Protein AF-A0A452XDG8-F1 (afdb_monomer_lite)

Sequence (70 aa):
YWVALHRERNELPFGRDSHLLAVRVAADGKIVEEMRGPKKVRPTEIMERDDGKLYLGSVELPYVGVVKRK

Organism: Aegilops tauschii subsp. strangulata (NCBI:txid200361)

pLDDT: mean 85.97, std 12.4, range [55.75, 96.81]

InterPro domains:
  IPR011042 Six-bladed beta-propeller, TolB-like [G3DSA:2.120.10.30] (1-70)

Foldseek 3Di:
DKDADQFDPPPPPDDPFKDWGMFDADPVRDTPDTDMDGPVDGFPDWDQDPVQWIWGHDPVDPDIDIDHDD

Radius of gyration: 12.28 Å; chains: 1; bounding box: 30×30×28 Å

Structure (mmCIF, N/CA/C/O backbone):
data_AF-A0A452XDG8-F1
#
_entry.id   AF-A0A452XDG8-F1
#
loop_
_atom_site.group_PDB
_atom_site.id
_atom_site.type_symbol
_atom_site.label_atom_id
_atom_site.label_alt_id
_atom_site.label_comp_id
_atom_site.label_asym_id
_atom_site.label_entity_id
_atom_site.label_seq_id
_atom_site.pdbx_PDB_ins_code
_atom_site.Cartn_x
_atom_site.Cartn_y
_atom_site.Cartn_z
_atom_site.occupancy
_atom_site.B_iso_or_equiv
_atom_site.auth_seq_id
_atom_site.auth_comp_id
_atom_site.auth_asym_id
_atom_site.auth_atom_id
_atom_site.pdbx_PDB_model_num
ATOM 1 N N . TYR A 1 1 ? -9.828 0.951 3.070 1.00 92.00 1 TYR A N 1
ATOM 2 C CA . TYR A 1 1 ? -8.921 -0.068 2.499 1.00 92.00 1 TYR A CA 1
ATOM 3 C C . TYR A 1 1 ? -7.770 0.630 1.787 1.00 92.00 1 TYR A C 1
ATOM 5 O O . TYR A 1 1 ? -7.833 1.844 1.614 1.00 92.00 1 TYR A O 1
ATOM 13 N N . TRP A 1 2 ? -6.715 -0.098 1.424 1.00 95.12 2 TRP A N 1
ATOM 14 C CA . TRP A 1 2 ? -5.578 0.461 0.692 1.00 95.12 2 TRP A CA 1
ATOM 15 C C . TRP A 1 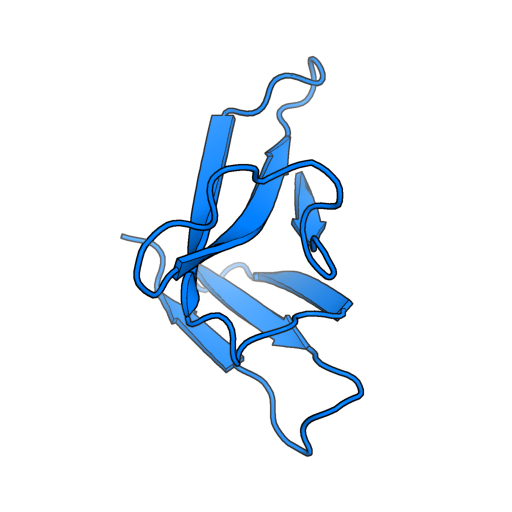2 ? -5.712 0.231 -0.810 1.00 95.12 2 TRP A C 1
ATOM 17 O O . TRP A 1 2 ? -6.2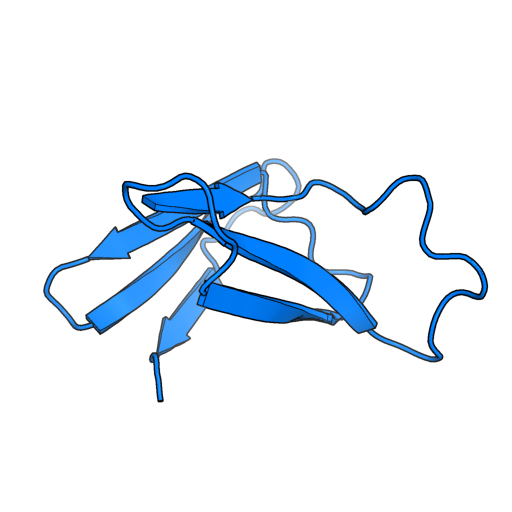46 -0.788 -1.241 1.00 95.12 2 TRP A O 1
ATOM 27 N N . VAL A 1 3 ? -5.215 1.182 -1.593 1.00 94.62 3 VAL A N 1
ATOM 28 C CA . VAL A 1 3 ? -5.151 1.109 -3.053 1.00 94.62 3 VAL A CA 1
ATOM 29 C C . VAL A 1 3 ? -3.709 1.354 -3.466 1.00 94.62 3 VAL A C 1
ATOM 31 O O . VAL A 1 3 ? -3.183 2.435 -3.205 1.00 94.62 3 VAL A O 1
ATOM 34 N N . ALA A 1 4 ? -3.070 0.358 -4.085 1.00 93.62 4 ALA A N 1
ATOM 35 C CA . ALA A 1 4 ? -1.747 0.516 -4.683 1.00 93.62 4 ALA A CA 1
ATOM 36 C C . ALA A 1 4 ? -1.860 1.291 -5.999 1.00 93.62 4 ALA A C 1
ATOM 38 O O . ALA A 1 4 ? -2.769 1.061 -6.797 1.00 93.62 4 ALA A O 1
ATOM 39 N N . LEU A 1 5 ? -0.921 2.201 -6.227 1.00 88.88 5 LEU A N 1
ATOM 40 C CA . LEU A 1 5 ? -0.848 3.023 -7.421 1.00 88.88 5 LEU A CA 1
ATOM 41 C C . LEU A 1 5 ? 0.404 2.648 -8.201 1.00 88.88 5 LEU A C 1
ATO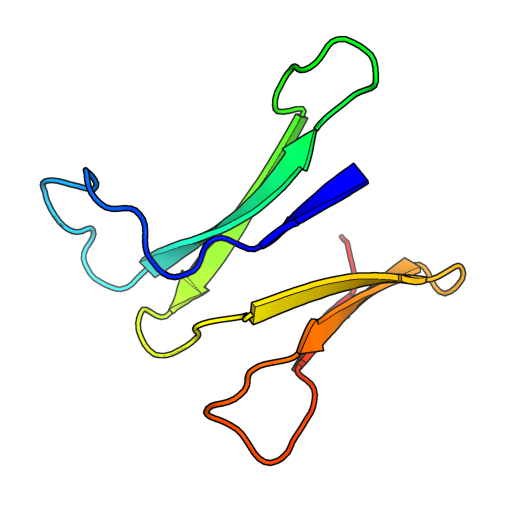M 43 O O . LEU A 1 5 ? 1.537 2.913 -7.794 1.00 88.88 5 LEU A O 1
ATOM 47 N N . HIS A 1 6 ? 0.192 2.059 -9.371 1.00 75.88 6 HIS A N 1
ATOM 48 C CA . HIS A 1 6 ? 1.272 1.753 -10.290 1.00 75.88 6 HIS A CA 1
ATOM 49 C C . HIS A 1 6 ? 1.606 2.992 -11.129 1.00 75.88 6 HIS A C 1
ATOM 51 O O . HIS A 1 6 ? 1.339 3.026 -12.330 1.00 75.88 6 HIS A O 1
ATOM 57 N N . ARG A 1 7 ? 2.239 3.983 -10.481 1.00 69.44 7 ARG A N 1
ATOM 58 C CA . ARG A 1 7 ? 2.635 5.285 -11.049 1.00 69.44 7 ARG A CA 1
ATOM 59 C C . ARG A 1 7 ? 1.429 6.186 -11.334 1.00 69.44 7 ARG A C 1
ATOM 61 O O . ARG A 1 7 ? 0.507 5.828 -12.058 1.00 69.44 7 ARG A O 1
ATOM 68 N N . GLU A 1 8 ? 1.449 7.383 -10.767 1.00 61.88 8 GLU A N 1
ATOM 69 C CA . GLU A 1 8 ? 0.402 8.374 -11.000 1.00 61.88 8 GLU A CA 1
ATOM 70 C C . GLU A 1 8 ? 0.586 8.962 -12.422 1.00 61.88 8 GLU A C 1
ATOM 72 O O . GLU A 1 8 ? 1.700 9.300 -12.834 1.00 61.88 8 GLU A O 1
ATOM 77 N N . ARG A 1 9 ? -0.485 8.956 -13.234 1.00 57.78 9 ARG A N 1
ATOM 78 C CA . ARG A 1 9 ? -0.452 9.356 -14.659 1.00 57.78 9 ARG A CA 1
ATOM 79 C C . ARG A 1 9 ? -0.331 10.877 -14.844 1.00 57.78 9 ARG A C 1
ATOM 81 O O . ARG A 1 9 ? 0.087 11.311 -15.914 1.00 57.78 9 ARG A O 1
ATOM 88 N N . ASN A 1 10 ? -0.686 11.666 -13.834 1.00 57.94 10 ASN A N 1
ATOM 89 C CA . ASN A 1 10 ? -0.850 13.117 -13.871 1.00 57.94 10 ASN A CA 1
ATOM 90 C C . ASN A 1 10 ? 0.133 13.893 -12.960 1.00 57.94 10 ASN A C 1
ATOM 92 O O . ASN A 1 10 ? -0.049 15.098 -12.793 1.00 57.94 10 ASN A O 1
ATOM 96 N N . GLU A 1 11 ? 1.168 13.261 -12.383 1.00 57.38 11 GLU A N 1
ATOM 97 C CA . GLU A 1 11 ? 2.119 13.892 -11.456 1.00 57.38 11 GLU A CA 1
ATOM 98 C C . GLU A 1 11 ? 3.090 14.751 -12.276 1.00 57.38 11 GLU A C 1
ATOM 100 O O . GLU A 1 11 ? 4.230 14.388 -12.570 1.00 57.38 11 GLU A O 1
ATOM 105 N N . LEU A 1 12 ? 2.595 15.913 -12.697 1.00 55.75 12 LEU A N 1
ATOM 106 C CA . LEU A 1 12 ? 3.358 16.982 -13.311 1.00 55.75 12 LEU A CA 1
ATOM 107 C C . LEU A 1 12 ? 3.326 18.210 -12.385 1.00 55.75 12 LEU A C 1
ATOM 109 O O . LEU A 1 12 ? 2.242 18.646 -12.001 1.00 55.75 12 LEU A O 1
ATOM 113 N N . PRO A 1 13 ? 4.485 18.805 -12.051 1.00 57.94 13 PRO A N 1
ATOM 114 C CA . PRO A 1 13 ? 5.833 18.370 -12.405 1.00 57.94 13 PRO A CA 1
ATOM 115 C C . PRO A 1 13 ? 6.298 17.225 -11.498 1.00 57.94 13 PRO A C 1
ATOM 117 O O . PRO A 1 13 ? 6.051 17.227 -10.293 1.00 57.94 13 PRO A O 1
ATOM 120 N N . PHE A 1 14 ? 7.018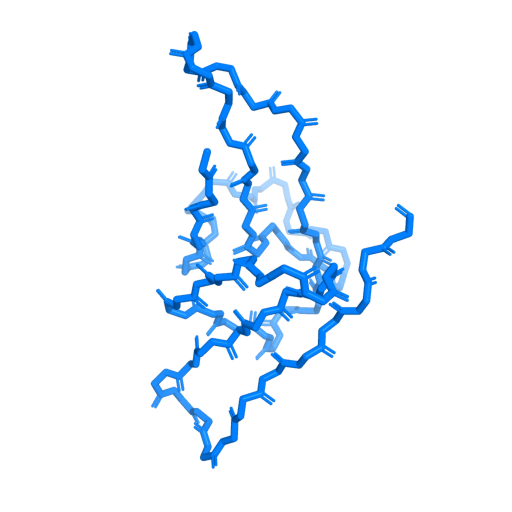 16.261 -12.071 1.00 55.97 14 PHE A N 1
ATOM 121 C CA . PHE A 1 14 ? 7.607 15.160 -11.318 1.00 55.97 14 PHE A CA 1
ATOM 122 C C . PHE A 1 14 ? 8.465 15.713 -10.170 1.00 55.97 14 PHE A C 1
ATOM 124 O O . PHE A 1 14 ? 9.526 16.293 -10.412 1.00 55.97 14 PHE A O 1
ATOM 131 N N . GLY A 1 15 ? 8.028 15.511 -8.923 1.00 58.84 15 GLY A N 1
ATOM 132 C CA . GLY A 1 15 ? 8.826 15.825 -7.739 1.00 58.84 15 GLY A CA 1
ATOM 133 C C . GLY A 1 15 ? 10.215 15.186 -7.827 1.00 58.84 15 GLY A C 1
ATOM 134 O O . GLY A 1 15 ? 10.404 14.181 -8.531 1.00 58.84 15 GLY A O 1
ATOM 135 N N . ARG A 1 16 ? 11.207 15.790 -7.154 1.00 62.66 16 ARG A N 1
ATOM 136 C CA . ARG A 1 16 ? 12.626 15.494 -7.413 1.00 62.66 16 ARG A CA 1
ATOM 137 C C . ARG A 1 16 ? 12.969 14.006 -7.264 1.00 62.66 16 ARG A C 1
ATOM 139 O O . ARG A 1 16 ? 13.624 13.507 -8.165 1.00 62.66 16 ARG A O 1
ATOM 146 N N . ASP A 1 17 ? 12.396 13.259 -6.309 1.00 74.00 17 ASP A N 1
ATOM 147 C CA . ASP A 1 17 ? 12.740 11.829 -6.134 1.00 74.00 17 ASP A CA 1
ATOM 148 C C . ASP A 1 17 ? 11.630 10.894 -5.603 1.00 74.00 17 ASP A C 1
ATOM 150 O O . ASP A 1 17 ? 11.869 9.691 -5.455 1.00 74.00 17 ASP A O 1
ATOM 154 N N . SER A 1 18 ? 10.410 11.382 -5.352 1.00 81.00 18 SER A N 1
ATOM 155 C CA . SER A 1 18 ? 9.308 10.560 -4.825 1.00 81.00 18 SER A CA 1
ATOM 156 C C . SER A 1 18 ? 8.020 10.678 -5.638 1.00 81.00 18 SER A C 1
ATOM 158 O O . SER A 1 18 ? 7.809 11.667 -6.337 1.00 81.00 18 SER A O 1
ATOM 160 N N . HIS A 1 19 ? 7.181 9.646 -5.554 1.00 84.75 19 HIS A N 1
ATOM 161 C CA . HIS A 1 19 ? 5.830 9.595 -6.125 1.00 84.75 19 HIS A CA 1
ATOM 162 C C . HIS A 1 19 ? 4.855 8.915 -5.158 1.00 84.75 19 HIS A C 1
ATOM 164 O O . HIS A 1 19 ? 5.279 8.301 -4.169 1.00 84.75 19 HIS A O 1
ATOM 170 N N . LEU A 1 20 ? 3.557 9.043 -5.426 1.00 88.50 20 LEU A N 1
ATOM 171 C CA . LEU A 1 20 ? 2.504 8.379 -4.659 1.00 88.50 20 LEU A CA 1
ATOM 172 C C . LEU A 1 20 ? 2.481 6.870 -4.967 1.00 88.50 20 LEU A C 1
ATOM 174 O O . LEU A 1 20 ? 2.320 6.462 -6.115 1.00 88.50 20 LEU A O 1
ATOM 178 N N . LEU A 1 21 ? 2.664 6.047 -3.933 1.00 90.38 21 LEU A N 1
ATOM 179 C CA . LEU A 1 21 ? 2.700 4.583 -4.017 1.00 90.38 21 LEU A CA 1
ATOM 180 C C . LEU A 1 21 ? 1.346 3.950 -3.728 1.00 90.38 21 LEU A C 1
ATOM 182 O O . LEU A 1 21 ? 0.989 2.950 -4.342 1.00 90.38 21 LEU A O 1
ATOM 186 N N . ALA A 1 22 ? 0.630 4.485 -2.744 1.00 92.75 22 ALA A N 1
ATOM 187 C CA . ALA A 1 22 ? -0.658 3.967 -2.325 1.00 92.75 22 ALA A CA 1
ATOM 188 C C . ALA A 1 22 ? -1.450 5.032 -1.568 1.00 92.75 22 ALA A C 1
ATOM 190 O O . ALA A 1 22 ? -0.874 5.956 -0.990 1.00 92.75 22 ALA A O 1
ATOM 191 N N . VAL A 1 23 ? -2.766 4.860 -1.526 1.00 94.00 23 VAL A N 1
ATOM 192 C CA . VAL A 1 23 ? -3.671 5.678 -0.711 1.00 94.00 23 VAL A CA 1
ATOM 193 C C . VAL A 1 23 ? -4.548 4.799 0.163 1.00 94.00 23 VAL A C 1
ATOM 195 O O . VAL A 1 23 ? -4.952 3.705 -0.243 1.00 94.00 23 VAL A O 1
ATOM 198 N N . ARG A 1 24 ? -4.871 5.282 1.363 1.00 95.19 24 ARG A N 1
ATOM 199 C CA . ARG A 1 24 ? -5.905 4.691 2.210 1.00 95.19 24 ARG A CA 1
ATOM 200 C C .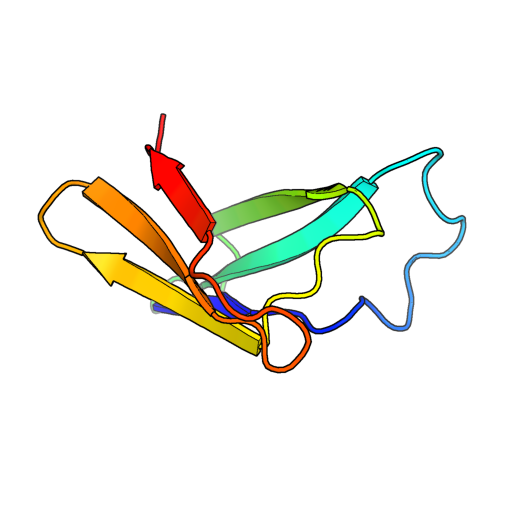 ARG A 1 24 ? -7.210 5.420 1.958 1.00 95.19 24 ARG A C 1
ATOM 202 O O . ARG A 1 24 ? -7.298 6.631 2.145 1.00 95.19 24 ARG A O 1
ATOM 209 N N . VAL A 1 25 ? -8.222 4.660 1.577 1.00 96.31 25 VAL A N 1
ATOM 210 C CA . VAL A 1 25 ? -9.568 5.157 1.304 1.00 96.31 25 VAL A CA 1
ATOM 211 C C . VAL A 1 25 ? -10.479 4.760 2.463 1.00 96.31 25 VAL A C 1
ATOM 213 O O . VAL A 1 25 ? -10.529 3.584 2.851 1.00 96.31 25 VAL A O 1
ATOM 216 N N . ALA A 1 26 ? -11.154 5.739 3.060 1.00 96.81 26 ALA A N 1
ATOM 217 C CA . ALA A 1 26 ? -12.163 5.516 4.088 1.00 96.81 26 ALA A CA 1
ATOM 218 C C . ALA A 1 26 ? -13.465 4.960 3.489 1.00 96.81 26 ALA A C 1
ATOM 220 O O . ALA A 1 26 ? -13.632 4.884 2.274 1.00 96.81 26 ALA A O 1
ATOM 221 N N . ALA A 1 27 ? -14.399 4.552 4.351 1.00 96.38 27 ALA A N 1
ATOM 222 C CA . ALA A 1 27 ? -15.684 4.004 3.914 1.00 96.38 27 ALA A CA 1
ATOM 223 C C . ALA A 1 27 ? -16.519 5.002 3.087 1.00 96.38 27 ALA A C 1
ATOM 225 O O . ALA A 1 27 ? -17.309 4.584 2.250 1.00 96.38 27 ALA A O 1
ATOM 226 N N . ASP A 1 28 ? -16.314 6.307 3.287 1.00 96.62 28 ASP A N 1
ATOM 227 C CA . ASP A 1 28 ? -16.969 7.381 2.531 1.00 96.62 28 ASP A CA 1
ATOM 228 C C . ASP A 1 28 ? -16.258 7.726 1.208 1.00 96.62 28 ASP A C 1
ATOM 230 O O . ASP A 1 28 ? -16.606 8.705 0.551 1.00 96.62 28 ASP A O 1
ATOM 234 N N . GLY A 1 29 ? -15.246 6.945 0.818 1.00 95.50 29 GLY A N 1
ATOM 235 C CA . GLY A 1 29 ? -14.486 7.149 -0.412 1.00 95.50 29 GLY A CA 1
ATOM 236 C C . GLY A 1 29 ? -13.414 8.236 -0.325 1.00 95.50 29 GLY A C 1
ATOM 237 O O . GLY A 1 29 ? -12.698 8.450 -1.304 1.00 95.50 29 GLY A O 1
ATOM 238 N N . LYS A 1 30 ? -13.250 8.915 0.817 1.00 96.81 30 LYS A N 1
ATOM 239 C CA . LYS A 1 30 ? -12.205 9.934 0.964 1.00 96.81 30 LYS A CA 1
ATOM 240 C C . LYS A 1 30 ? -10.837 9.304 1.176 1.00 96.81 30 LYS A C 1
ATOM 242 O O . LYS A 1 30 ? -10.691 8.309 1.889 1.00 96.81 30 LYS A O 1
ATOM 247 N N . ILE A 1 31 ? -9.820 9.932 0.593 1.00 95.19 31 ILE A N 1
ATOM 248 C CA . ILE A 1 31 ? -8.422 9.625 0.892 1.00 95.19 31 ILE A CA 1
ATOM 249 C C . ILE A 1 31 ? -8.122 10.154 2.295 1.00 95.19 31 ILE A C 1
ATOM 251 O O . ILE A 1 31 ? -8.284 11.342 2.561 1.00 95.19 31 ILE A O 1
ATOM 255 N N . VAL A 1 32 ? -7.708 9.261 3.190 1.00 96.31 32 VAL A N 1
ATOM 256 C CA . VAL A 1 32 ? -7.375 9.588 4.587 1.00 96.31 32 VAL A CA 1
ATOM 257 C C . VAL A 1 32 ? -5.895 9.410 4.904 1.00 96.31 32 VAL A C 1
ATOM 259 O O . VAL A 1 32 ? -5.433 9.876 5.939 1.00 96.31 32 VAL A O 1
ATOM 262 N N . GLU A 1 33 ? -5.144 8.744 4.027 1.00 94.00 33 GLU A N 1
ATOM 263 C CA . GLU A 1 33 ? -3.702 8.554 4.179 1.00 94.00 33 GLU A CA 1
ATOM 264 C C . GLU A 1 33 ? -3.044 8.407 2.805 1.00 94.00 33 GLU A C 1
ATOM 266 O O . GLU A 1 33 ? -3.598 7.765 1.909 1.00 94.00 33 GLU A O 1
ATOM 271 N N . GLU A 1 34 ? -1.845 8.966 2.663 1.00 92.06 34 GLU A N 1
ATOM 272 C CA . GLU A 1 34 ? -1.005 8.838 1.476 1.00 92.06 34 GLU A CA 1
ATOM 273 C C . GLU A 1 34 ? 0.312 8.157 1.841 1.00 92.06 34 GLU A C 1
ATOM 275 O O . GLU A 1 34 ? 0.995 8.550 2.787 1.00 92.06 34 GLU A O 1
ATOM 280 N N . MET A 1 35 ? 0.710 7.170 1.043 1.00 91.06 35 MET A N 1
ATOM 281 C CA . MET A 1 35 ? 2.044 6.591 1.093 1.00 91.06 35 MET A CA 1
ATOM 282 C C . MET A 1 35 ? 2.840 7.079 -0.110 1.00 91.06 35 MET A C 1
ATOM 284 O O . MET A 1 35 ? 2.512 6.764 -1.253 1.00 91.06 35 MET A O 1
ATOM 288 N N . ARG A 1 36 ? 3.928 7.802 0.150 1.00 89.25 36 ARG A N 1
ATOM 289 C CA . ARG A 1 36 ? 4.892 8.233 -0.869 1.00 89.25 36 ARG A CA 1
ATOM 290 C C . ARG A 1 36 ? 6.207 7.483 -0.711 1.00 89.25 36 ARG A C 1
ATOM 292 O O . ARG A 1 36 ? 6.594 7.107 0.392 1.00 89.25 36 ARG A O 1
ATOM 299 N N . GLY A 1 37 ? 6.916 7.293 -1.815 1.00 86.75 37 GLY A N 1
ATOM 300 C CA . GLY A 1 37 ? 8.227 6.655 -1.800 1.00 86.75 37 GLY A CA 1
ATOM 301 C C . GLY A 1 37 ? 9.006 6.877 -3.091 1.00 86.75 37 GLY A C 1
ATOM 302 O O . GLY A 1 37 ? 8.548 7.620 -3.960 1.00 86.75 37 GLY A O 1
ATOM 303 N N . PRO A 1 38 ? 10.199 6.275 -3.219 1.00 85.12 38 PRO A N 1
ATOM 304 C CA . PRO A 1 38 ? 11.080 6.504 -4.359 1.00 85.12 38 PRO A CA 1
ATOM 305 C C . PRO A 1 38 ? 10.451 6.070 -5.686 1.00 85.12 38 PRO A C 1
ATOM 307 O O . PRO A 1 38 ? 9.775 5.045 -5.742 1.00 85.12 38 PRO A O 1
ATOM 310 N N . LYS A 1 39 ? 10.778 6.756 -6.790 1.00 79.00 39 LYS A N 1
ATOM 311 C CA . LYS A 1 39 ? 10.278 6.417 -8.148 1.00 79.00 39 LYS A CA 1
ATOM 312 C C . LYS A 1 39 ? 10.598 4.990 -8.622 1.00 79.00 39 LYS A C 1
ATOM 314 O O . LYS A 1 39 ? 9.972 4.490 -9.556 1.00 79.00 39 LYS A O 1
ATOM 319 N N . LYS A 1 40 ? 11.602 4.348 -8.016 1.00 78.50 40 LYS A N 1
ATOM 320 C CA . LYS A 1 40 ? 11.992 2.955 -8.299 1.00 78.50 40 LYS A CA 1
ATOM 321 C C . LYS A 1 40 ? 11.040 1.931 -7.678 1.00 78.50 40 LYS A C 1
ATOM 323 O O . LYS A 1 40 ? 11.072 0.773 -8.067 1.00 78.50 40 LYS A O 1
ATOM 328 N N . VAL A 1 41 ? 10.223 2.342 -6.711 1.00 83.38 41 VAL A N 1
ATOM 329 C CA . VAL A 1 41 ? 9.273 1.466 -6.030 1.00 83.38 41 VAL A CA 1
ATOM 330 C C . VAL A 1 41 ? 7.935 1.553 -6.751 1.00 83.38 41 VAL A C 1
ATOM 332 O O . VAL A 1 41 ? 7.357 2.632 -6.863 1.00 83.38 41 VAL A O 1
ATOM 335 N N . ARG A 1 42 ? 7.453 0.413 -7.249 1.00 86.06 42 ARG A N 1
ATOM 336 C CA . ARG A 1 42 ? 6.174 0.284 -7.955 1.00 86.06 42 ARG A CA 1
ATOM 337 C C . ARG A 1 42 ? 5.401 -0.909 -7.391 1.00 86.06 42 ARG A C 1
ATOM 339 O O . ARG A 1 42 ? 5.601 -2.033 -7.858 1.00 86.06 42 ARG A O 1
ATOM 346 N N . PRO A 1 43 ? 4.594 -0.704 -6.336 1.00 91.00 43 PRO A N 1
ATOM 347 C CA . PRO A 1 43 ? 3.779 -1.772 -5.792 1.00 91.00 43 PRO A CA 1
ATOM 348 C C . PRO A 1 43 ? 2.616 -2.059 -6.742 1.00 91.00 43 PRO A C 1
ATOM 350 O O . PRO A 1 43 ? 1.983 -1.152 -7.281 1.00 91.00 43 PRO A O 1
ATOM 353 N N . THR A 1 44 ? 2.340 -3.339 -6.930 1.00 92.94 44 THR A N 1
ATOM 354 C CA . THR A 1 44 ? 1.146 -3.846 -7.610 1.00 92.94 44 THR A CA 1
ATOM 355 C C . THR A 1 44 ? 0.049 -4.157 -6.595 1.00 92.94 44 THR A C 1
ATOM 357 O O . THR A 1 44 ? -1.130 -4.021 -6.897 1.00 92.94 44 THR A O 1
ATOM 360 N N . GLU A 1 45 ? 0.440 -4.526 -5.374 1.00 94.25 45 GLU A N 1
ATOM 361 C CA . GLU A 1 45 ? -0.468 -4.858 -4.282 1.00 94.25 45 GLU A CA 1
ATOM 362 C C . GLU A 1 45 ? 0.021 -4.236 -2.971 1.00 94.25 45 GLU A C 1
ATOM 364 O O . GLU A 1 45 ? 1.225 -4.091 -2.738 1.00 94.25 45 GLU A O 1
ATOM 369 N N . ILE A 1 46 ? -0.931 -3.882 -2.109 1.00 95.12 46 ILE A N 1
ATOM 370 C CA . ILE A 1 46 ? -0.685 -3.417 -0.748 1.00 95.12 46 ILE A CA 1
ATOM 371 C C . ILE A 1 46 ? -1.677 -4.068 0.216 1.00 95.12 46 ILE A C 1
ATOM 373 O O . ILE A 1 46 ? -2.876 -4.116 -0.052 1.00 95.12 46 ILE A O 1
ATOM 377 N N . MET A 1 47 ? -1.181 -4.527 1.364 1.00 94.50 47 MET A N 1
ATOM 378 C CA . MET A 1 47 ? -2.010 -5.124 2.407 1.00 94.50 47 MET A CA 1
ATOM 379 C C . MET A 1 47 ? -1.551 -4.705 3.802 1.00 94.50 47 MET A C 1
ATOM 381 O O . MET A 1 47 ? -0.379 -4.841 4.151 1.00 94.50 47 MET A O 1
ATOM 385 N N . GLU A 1 48 ? -2.498 -4.223 4.604 1.00 94.88 48 GLU A N 1
ATOM 386 C CA . GLU A 1 48 ? -2.325 -3.995 6.041 1.00 94.88 48 GLU A CA 1
ATOM 387 C C . GLU A 1 48 ? -2.659 -5.287 6.785 1.00 94.88 48 GLU A C 1
ATOM 389 O O . GLU A 1 48 ? -3.678 -5.921 6.505 1.00 94.88 48 GLU A O 1
ATOM 394 N N . ARG A 1 49 ? -1.777 -5.701 7.695 1.00 93.12 49 ARG A N 1
ATOM 395 C CA . ARG A 1 49 ? -1.970 -6.876 8.553 1.00 93.12 49 ARG A CA 1
ATOM 396 C C . ARG A 1 49 ? -2.167 -6.439 10.005 1.00 93.12 49 ARG A C 1
ATOM 398 O O . ARG A 1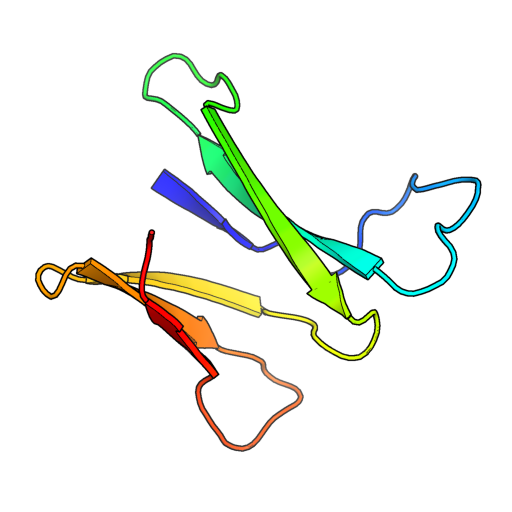 49 ? -1.788 -5.331 10.383 1.00 93.12 49 ARG A O 1
ATOM 405 N N . ASP A 1 50 ? -2.702 -7.341 10.827 1.00 93.06 50 ASP A N 1
ATOM 406 C CA . ASP A 1 50 ? -2.992 -7.096 12.251 1.00 93.06 50 ASP A CA 1
ATOM 407 C C . ASP A 1 50 ? -1.740 -6.774 13.086 1.00 93.06 50 ASP A C 1
ATOM 409 O O . ASP A 1 50 ? -1.836 -6.241 14.188 1.00 93.06 50 ASP A O 1
ATOM 413 N N . ASP A 1 51 ? -0.545 -7.043 12.551 1.00 93.38 51 ASP A N 1
ATOM 414 C CA . ASP A 1 51 ? 0.732 -6.665 13.158 1.00 93.38 51 ASP A CA 1
ATOM 415 C C . ASP A 1 51 ? 1.101 -5.178 12.958 1.00 93.38 51 ASP A C 1
ATOM 417 O O . ASP A 1 51 ? 2.197 -4.748 13.334 1.00 93.38 51 ASP A O 1
ATOM 421 N N . GLY A 1 52 ? 0.202 -4.392 12.355 1.00 91.50 52 GLY A N 1
ATOM 422 C CA . GLY A 1 52 ? 0.375 -2.963 12.103 1.00 91.50 52 GLY A CA 1
ATOM 423 C C . GLY A 1 52 ? 1.377 -2.647 10.990 1.00 91.50 52 GLY A C 1
ATOM 424 O O . GLY A 1 52 ? 1.859 -1.511 10.898 1.00 91.50 52 GLY A O 1
ATOM 425 N N . LYS A 1 53 ? 1.735 -3.633 10.158 1.00 95.12 53 LYS A N 1
ATOM 426 C CA . LYS A 1 53 ? 2.637 -3.445 9.020 1.00 95.12 53 LYS A CA 1
ATOM 427 C C . LYS A 1 53 ? 1.888 -3.449 7.696 1.00 95.12 53 LYS A C 1
ATOM 429 O O . LYS A 1 53 ? 0.844 -4.081 7.528 1.00 95.12 53 LYS A O 1
ATOM 434 N N . LEU A 1 54 ? 2.484 -2.748 6.739 1.00 95.00 54 LEU A N 1
ATOM 435 C CA . LEU A 1 54 ? 2.069 -2.720 5.346 1.00 95.00 54 LEU A CA 1
ATOM 436 C C . LEU A 1 54 ? 3.019 -3.586 4.527 1.00 95.00 54 LEU A C 1
ATOM 438 O O . LEU A 1 54 ? 4.236 -3.389 4.555 1.00 95.00 54 LEU A O 1
ATOM 442 N N . TYR A 1 55 ? 2.439 -4.533 3.802 1.00 95.12 55 TYR A N 1
ATOM 443 C CA . TYR A 1 55 ? 3.124 -5.436 2.891 1.00 95.12 55 TYR A CA 1
ATOM 444 C C . TYR A 1 55 ? 2.882 -4.958 1.464 1.00 95.12 55 TYR A C 1
ATOM 446 O O . TYR A 1 55 ? 1.738 -4.735 1.075 1.00 95.12 55 TYR A O 1
ATOM 454 N N . LEU A 1 56 ? 3.958 -4.790 0.705 1.00 93.88 56 LEU A N 1
ATOM 455 C CA . LEU A 1 56 ? 3.965 -4.265 -0.654 1.00 93.88 56 LEU A CA 1
ATOM 456 C C . LEU A 1 56 ? 4.474 -5.350 -1.601 1.00 93.88 56 LEU A C 1
ATOM 458 O O . LEU A 1 56 ? 5.655 -5.708 -1.567 1.00 93.88 56 LEU A O 1
ATOM 462 N N . GLY A 1 57 ? 3.579 -5.867 -2.436 1.00 93.56 57 GLY A N 1
ATOM 463 C CA . GLY A 1 57 ? 3.913 -6.793 -3.513 1.00 93.56 57 GLY A CA 1
ATOM 464 C C . GLY A 1 57 ? 4.225 -6.026 -4.792 1.00 93.56 57 GLY A C 1
ATOM 465 O O . GLY A 1 57 ? 3.548 -5.049 -5.112 1.00 93.56 57 GLY A O 1
ATOM 466 N N . SER A 1 58 ? 5.237 -6.458 -5.539 1.00 90.31 58 SER A N 1
ATOM 467 C CA . SER A 1 58 ? 5.543 -5.929 -6.868 1.00 90.31 58 SER A CA 1
ATOM 468 C C . SER A 1 58 ? 5.827 -7.084 -7.811 1.00 90.31 58 SER A C 1
ATOM 470 O O . SER A 1 58 ? 6.619 -7.961 -7.481 1.00 90.31 58 SER A O 1
ATOM 472 N N . VAL A 1 59 ? 5.221 -7.064 -8.997 1.00 91.06 59 VAL A N 1
ATOM 473 C CA . VAL A 1 59 ? 5.533 -8.040 -10.055 1.00 91.06 59 VAL A CA 1
ATOM 474 C C . VAL A 1 59 ? 6.949 -7.864 -10.616 1.00 91.06 59 VAL A C 1
ATOM 476 O O . VAL A 1 59 ? 7.463 -8.762 -11.272 1.00 91.06 59 VAL A O 1
ATOM 479 N N . GLU A 1 60 ? 7.586 -6.715 -10.361 1.00 88.19 60 GLU A N 1
ATOM 480 C CA . GLU A 1 60 ? 8.944 -6.409 -10.823 1.00 88.19 60 GLU A CA 1
ATOM 481 C C . GLU A 1 60 ? 10.034 -6.926 -9.864 1.00 88.19 60 GLU A C 1
ATOM 483 O O . GLU A 1 60 ? 11.208 -6.934 -10.234 1.00 88.19 60 GLU A O 1
ATOM 488 N N . LEU A 1 61 ? 9.691 -7.328 -8.632 1.00 86.94 61 LEU A N 1
ATOM 489 C CA . LEU A 1 61 ? 10.668 -7.647 -7.585 1.00 86.94 61 LEU A CA 1
ATOM 490 C C . LEU A 1 61 ? 10.481 -9.070 -7.040 1.00 86.94 61 LEU A C 1
ATOM 492 O O . LEU A 1 61 ? 9.353 -9.482 -6.783 1.00 86.94 61 LEU A O 1
ATOM 496 N N . PRO A 1 62 ? 11.571 -9.812 -6.761 1.00 92.38 62 PRO A N 1
ATOM 497 C CA . PRO A 1 62 ? 11.492 -11.163 -6.200 1.00 92.38 62 PRO A CA 1
ATOM 498 C C . PRO A 1 62 ? 11.289 -11.170 -4.672 1.00 92.38 62 PRO A C 1
ATOM 500 O O . PRO A 1 62 ? 11.551 -12.174 -4.015 1.00 92.38 62 PRO A O 1
ATOM 503 N N . TYR A 1 63 ? 10.887 -10.044 -4.078 1.00 90.44 63 TYR A N 1
ATOM 504 C CA . TYR A 1 63 ? 10.727 -9.889 -2.635 1.00 90.44 63 TYR A CA 1
ATOM 505 C C . TYR A 1 63 ? 9.559 -8.962 -2.292 1.00 90.44 63 TYR A C 1
ATOM 507 O O . TYR A 1 63 ? 9.137 -8.129 -3.093 1.00 90.44 63 TYR A O 1
ATOM 515 N N . VAL A 1 64 ? 9.069 -9.091 -1.058 1.00 92.69 64 VAL A N 1
ATOM 516 C CA . VAL A 1 64 ? 7.995 -8.261 -0.501 1.00 92.69 64 VAL A CA 1
ATOM 517 C C . VAL A 1 64 ? 8.591 -7.089 0.276 1.00 92.69 64 VAL A C 1
ATOM 519 O O . VAL A 1 64 ? 9.459 -7.275 1.129 1.00 92.69 64 VAL A O 1
ATOM 522 N N . GLY A 1 65 ? 8.112 -5.875 0.005 1.00 91.69 65 GLY A N 1
ATOM 523 C CA . GLY A 1 65 ? 8.426 -4.703 0.818 1.00 91.69 65 GLY A CA 1
ATOM 524 C C . GLY A 1 65 ? 7.596 -4.702 2.100 1.00 91.69 65 GLY A C 1
ATOM 525 O O . GLY A 1 65 ? 6.392 -4.929 2.043 1.00 91.69 65 GLY A O 1
ATOM 526 N N . VAL A 1 66 ? 8.211 -4.435 3.252 1.00 94.19 66 VAL A N 1
ATOM 527 C CA . VAL A 1 66 ? 7.502 -4.356 4.539 1.00 94.19 66 VAL A CA 1
ATOM 528 C C . VAL A 1 66 ? 7.803 -3.021 5.200 1.00 94.19 66 VAL A C 1
ATOM 530 O O . VAL A 1 66 ? 8.965 -2.673 5.407 1.00 94.19 66 VAL A O 1
ATOM 533 N N . VAL A 1 67 ? 6.756 -2.273 5.544 1.00 91.81 67 VAL A N 1
ATOM 534 C CA . VAL A 1 67 ? 6.867 -0.958 6.184 1.00 91.81 67 VAL A CA 1
ATOM 535 C C . VAL A 1 67 ? 6.040 -0.952 7.462 1.00 91.81 67 VAL A C 1
ATOM 537 O O . VAL A 1 67 ? 4.883 -1.367 7.468 1.00 91.81 67 VAL A O 1
ATOM 540 N N . LYS A 1 68 ? 6.631 -0.477 8.561 1.00 89.12 68 LYS A N 1
ATOM 541 C CA . LYS A 1 68 ? 5.901 -0.261 9.812 1.00 89.12 68 LYS A CA 1
ATOM 542 C C . LYS A 1 68 ? 5.142 1.061 9.726 1.00 89.12 68 LYS A C 1
ATOM 544 O O . LYS A 1 68 ? 5.747 2.086 9.406 1.00 89.12 68 LYS A O 1
ATOM 549 N N . ARG A 1 69 ? 3.844 1.037 10.026 1.00 77.12 69 ARG A N 1
ATOM 550 C CA . ARG A 1 69 ? 3.036 2.255 10.130 1.00 77.12 69 ARG A CA 1
ATOM 551 C C . ARG A 1 69 ? 3.486 3.046 11.369 1.00 77.12 69 ARG A C 1
ATOM 553 O O . ARG A 1 69 ? 3.732 2.443 12.416 1.00 77.12 69 ARG A O 1
ATOM 560 N N . LYS A 1 70 ? 3.706 4.353 11.206 1.00 64.31 70 LYS A N 1
ATOM 561 C CA . LYS A 1 70 ? 4.028 5.263 12.316 1.00 64.31 70 LYS A CA 1
ATOM 562 C C . LYS A 1 70 ? 2.767 5.670 13.059 1.00 64.31 70 LYS A C 1
ATOM 564 O O . LYS A 1 70 ? 1.716 5.761 12.390 1.00 64.31 70 LYS A O 1
#

Secondary structure (DSSP, 8-state):
-EEE-SS-TT--S--SSEEEEEEEE-TTS-EEEEEEEETT---SEEEE-TTSEEEEE-TT-SS-EEEE--